Protein AF-X1NVN4-F1 (afdb_monomer_lite)

pLDDT: mean 93.82, std 3.36, range [82.25, 98.44]

Organism: NCBI:txid412755

Sequence (154 aa):
HGKYLVIDNYTVIVESCNWAKTGIPKDPTFGNREWGIVVRNEDVASYFLDVFLDDWNPLRCDSYSFGNMDFSIPPDFYLSDAVYTGSYNPQFISKTIVGNFSATPVFSPDTSQQAILGLINSAETSILIEQLYIYKDWKNTISPFVERLVNKSK

Radius of gyration: 19.62 Å; chains: 1; bounding box: 39×44×54 Å

InterPro domains:
  IPR001736 Phospholipase D/Transphosphatidylase [PS50035] (1-23)

Structure (mmCIF, N/CA/C/O backbone):
data_AF-X1NVN4-F1
#
_entry.id   AF-X1NVN4-F1
#
loop_
_atom_site.group_PDB
_atom_site.id
_atom_site.type_symbol
_atom_site.label_atom_id
_atom_site.label_alt_id
_atom_site.label_comp_id
_atom_site.label_asym_id
_atom_site.label_entity_id
_atom_site.label_seq_id
_atom_site.pdbx_PDB_ins_code
_atom_site.Cartn_x
_atom_site.Cartn_y
_atom_site.Cartn_z
_atom_site.occupancy
_atom_site.B_iso_or_equiv
_atom_site.auth_seq_id
_atom_site.auth_comp_id
_atom_site.auth_asym_id
_atom_site.auth_atom_id
_atom_site.pdbx_PDB_model_num
ATOM 1 N N . HIS A 1 1 ? -0.172 8.300 -3.630 1.00 91.44 1 HIS A N 1
ATOM 2 C CA . HIS A 1 1 ? 1.138 7.796 -3.127 1.00 91.44 1 HIS A CA 1
ATOM 3 C C . HIS A 1 1 ? 1.100 6.317 -2.695 1.00 91.44 1 HIS A C 1
ATOM 5 O O . HIS A 1 1 ? 2.109 5.836 -2.180 1.00 91.44 1 HIS A O 1
ATOM 11 N N . GLY A 1 2 ? 0.004 5.569 -2.901 1.00 93.56 2 GLY A N 1
ATOM 12 C CA . GLY A 1 2 ? 0.019 4.115 -2.686 1.00 93.56 2 GLY A CA 1
ATOM 13 C C . GLY A 1 2 ? 1.045 3.428 -3.592 1.00 93.56 2 GLY A C 1
ATOM 14 O O . GLY A 1 2 ? 1.345 3.945 -4.668 1.00 93.56 2 GLY A O 1
ATOM 15 N N . LYS A 1 3 ? 1.619 2.312 -3.138 1.00 96.25 3 LYS A N 1
ATOM 16 C CA . LYS A 1 3 ? 2.464 1.444 -3.962 1.00 96.25 3 LYS A CA 1
ATOM 17 C C . LYS A 1 3 ? 1.813 0.082 -3.992 1.00 96.25 3 LYS A C 1
ATOM 19 O O . LYS A 1 3 ? 1.862 -0.673 -3.022 1.00 96.25 3 LYS A O 1
ATOM 24 N N . TYR A 1 4 ? 1.111 -0.154 -5.084 1.00 97.19 4 TYR A N 1
ATOM 25 C CA . TYR A 1 4 ? 0.452 -1.411 -5.332 1.00 97.19 4 TYR A CA 1
ATOM 26 C C . TYR A 1 4 ? 0.459 -1.720 -6.824 1.00 97.19 4 TYR A C 1
ATOM 28 O O . TYR A 1 4 ? 0.702 -0.850 -7.660 1.00 97.19 4 TYR A O 1
ATOM 36 N N . LEU A 1 5 ? 0.200 -2.981 -7.127 1.00 96.69 5 LEU A N 1
ATOM 37 C CA . LEU A 1 5 ? 0.182 -3.550 -8.465 1.00 96.69 5 LEU A CA 1
ATOM 38 C C . LEU A 1 5 ? -0.973 -4.544 -8.516 1.00 96.69 5 LEU A C 1
ATOM 40 O O . LEU A 1 5 ? -1.087 -5.378 -7.619 1.00 96.69 5 LEU A O 1
ATOM 44 N N . VAL A 1 6 ? -1.794 -4.469 -9.562 1.00 98.06 6 VAL A N 1
ATOM 45 C CA . VAL A 1 6 ? -2.841 -5.453 -9.855 1.00 98.06 6 VAL A CA 1
ATOM 46 C C . VAL A 1 6 ? -2.414 -6.282 -11.065 1.00 98.06 6 VAL A C 1
ATOM 48 O O . VAL A 1 6 ? -2.042 -5.726 -12.096 1.00 98.06 6 VAL A O 1
ATOM 51 N N . ILE A 1 7 ? -2.452 -7.607 -10.938 1.00 98.31 7 ILE A N 1
ATOM 52 C CA . ILE A 1 7 ? -2.095 -8.568 -11.989 1.00 98.31 7 ILE A CA 1
ATOM 53 C C . ILE A 1 7 ? -3.316 -9.439 -12.279 1.00 98.31 7 ILE A C 1
ATOM 55 O O . ILE A 1 7 ? -3.887 -10.035 -11.359 1.00 98.31 7 ILE A O 1
ATOM 59 N N . ASP A 1 8 ? -3.689 -9.513 -13.557 1.00 97.19 8 ASP A N 1
ATOM 60 C CA . ASP A 1 8 ? -4.716 -10.413 -14.098 1.00 97.19 8 ASP A CA 1
ATOM 61 C C . ASP A 1 8 ? -6.064 -10.372 -13.352 1.00 97.19 8 ASP A C 1
ATOM 63 O O . ASP A 1 8 ? -6.736 -11.390 -13.222 1.00 97.19 8 ASP A O 1
ATOM 67 N N . ASN A 1 9 ? -6.441 -9.205 -12.814 1.00 96.12 9 ASN A N 1
ATOM 68 C CA . ASN A 1 9 ? -7.636 -9.010 -11.977 1.00 96.12 9 ASN A CA 1
ATOM 69 C C . ASN A 1 9 ? -7.773 -10.016 -10.808 1.00 96.12 9 ASN A C 1
ATOM 71 O O . ASN A 1 9 ? -8.873 -10.319 -10.358 1.00 96.12 9 ASN A O 1
ATOM 75 N N . TYR A 1 10 ? -6.657 -10.563 -10.316 1.00 98.25 10 TYR A N 1
ATOM 76 C CA . TYR A 1 10 ? -6.677 -11.618 -9.297 1.00 98.25 10 TYR A CA 1
ATOM 77 C C . TYR A 1 10 ? -5.614 -11.450 -8.215 1.00 98.25 10 TYR A C 1
ATOM 79 O O . TYR A 1 10 ? -5.826 -11.821 -7.060 1.00 98.25 10 TYR A O 1
ATOM 87 N N . THR A 1 11 ? -4.449 -10.909 -8.566 1.00 98.44 11 THR A N 1
ATOM 88 C CA . THR A 1 11 ? -3.356 -10.711 -7.610 1.00 98.44 11 THR A CA 1
ATOM 89 C C . THR A 1 11 ? -3.143 -9.230 -7.355 1.00 98.44 11 THR A C 1
ATOM 91 O O . THR A 1 11 ? -2.983 -8.463 -8.298 1.00 98.44 11 THR A O 1
ATOM 94 N N . VAL A 1 12 ? -3.068 -8.847 -6.082 1.00 98.19 12 VAL A N 1
ATOM 95 C CA . VAL A 1 12 ? -2.623 -7.522 -5.647 1.00 98.19 12 VAL A CA 1
ATOM 96 C C . VAL A 1 12 ? -1.317 -7.660 -4.890 1.00 98.19 12 VAL A C 1
ATOM 98 O O . VAL A 1 12 ? -1.201 -8.483 -3.981 1.00 98.19 12 VAL A O 1
ATOM 101 N N . ILE A 1 13 ? -0.343 -6.830 -5.235 1.00 97.88 13 ILE A N 1
ATOM 102 C CA . ILE A 1 13 ? 0.843 -6.599 -4.413 1.00 97.88 13 ILE A CA 1
ATOM 103 C C . ILE A 1 13 ? 0.677 -5.235 -3.754 1.00 97.88 13 ILE A C 1
ATOM 105 O O . ILE A 1 13 ? 0.354 -4.281 -4.452 1.00 97.88 13 ILE A O 1
ATOM 109 N N . VAL A 1 14 ? 0.868 -5.139 -2.438 1.00 97.69 14 VAL A N 1
ATOM 110 C CA . VAL A 1 14 ? 0.842 -3.874 -1.681 1.00 97.69 14 VAL A CA 1
ATOM 111 C C . VAL A 1 14 ? 2.112 -3.778 -0.857 1.00 97.69 14 VAL A C 1
ATOM 113 O O . VAL A 1 14 ? 2.447 -4.729 -0.151 1.00 97.69 14 VAL A O 1
ATOM 116 N N . GLU A 1 15 ? 2.804 -2.643 -0.928 1.00 96.88 15 GLU A N 1
ATOM 117 C CA . GLU A 1 15 ? 4.116 -2.464 -0.302 1.00 96.88 15 GLU A CA 1
ATOM 118 C C . GLU A 1 15 ? 4.249 -1.106 0.389 1.00 96.88 15 GLU A C 1
ATOM 120 O O . GLU A 1 15 ? 3.610 -0.118 0.011 1.00 96.88 15 GLU A O 1
ATOM 125 N N . SER A 1 16 ? 5.127 -1.039 1.392 1.00 95.88 16 SER A N 1
ATOM 126 C CA . SER A 1 16 ? 5.535 0.230 2.004 1.00 95.88 16 SER A CA 1
ATOM 127 C C . SER A 1 16 ? 6.526 1.017 1.134 1.00 95.88 16 SER A C 1
ATOM 129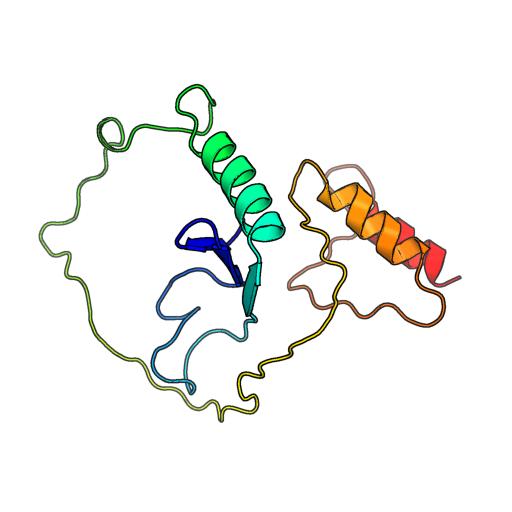 O O . SER A 1 16 ? 6.621 2.240 1.259 1.00 95.88 16 SER A O 1
ATOM 131 N N . CYS A 1 17 ? 7.216 0.345 0.207 1.00 94.75 17 CYS A N 1
ATOM 132 C CA . CYS A 1 17 ? 8.310 0.908 -0.575 1.00 94.75 17 CYS A CA 1
ATOM 133 C C . CYS A 1 17 ? 7.928 1.350 -1.988 1.00 94.75 17 CYS A C 1
ATOM 135 O O . CYS A 1 17 ? 6.947 0.908 -2.576 1.00 94.75 17 CYS A O 1
ATOM 137 N N . ASN A 1 18 ? 8.769 2.207 -2.571 1.00 95.12 18 ASN A N 1
ATOM 138 C CA . ASN A 1 18 ? 8.744 2.470 -4.009 1.00 95.12 18 ASN A CA 1
ATOM 139 C C . ASN A 1 18 ? 9.392 1.321 -4.790 1.00 95.12 18 ASN A C 1
ATOM 141 O O . ASN A 1 18 ? 10.341 0.696 -4.315 1.00 95.12 18 ASN A O 1
ATOM 145 N N . TRP A 1 19 ? 8.952 1.145 -6.035 1.00 92.25 19 TRP A N 1
ATOM 146 C CA . TRP A 1 19 ? 9.512 0.193 -6.995 1.00 92.25 19 TRP A CA 1
ATOM 147 C C . TRP A 1 19 ? 10.839 0.716 -7.557 1.00 92.25 19 TRP A C 1
ATOM 149 O O . TRP A 1 19 ? 10.949 1.155 -8.698 1.00 92.25 19 TRP A O 1
ATOM 159 N N . ALA A 1 20 ? 11.852 0.722 -6.696 1.00 92.19 20 ALA A N 1
ATOM 160 C CA . ALA A 1 20 ? 13.211 1.154 -6.978 1.00 92.19 20 ALA A CA 1
ATOM 161 C C . ALA A 1 20 ? 14.203 0.126 -6.427 1.00 92.19 20 ALA A C 1
ATOM 163 O O . ALA A 1 20 ? 13.872 -0.649 -5.533 1.00 92.19 20 ALA A O 1
ATOM 164 N N . LYS A 1 21 ? 15.454 0.168 -6.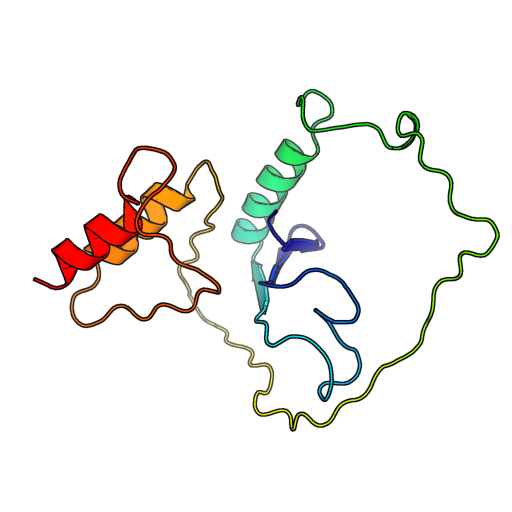895 1.00 92.56 21 LYS A N 1
ATOM 165 C CA . LYS A 1 21 ? 16.510 -0.767 -6.464 1.00 92.56 21 LYS A CA 1
ATOM 166 C C . LYS A 1 21 ? 16.771 -0.776 -4.956 1.00 92.56 21 LYS A C 1
ATOM 168 O O . LYS A 1 21 ? 17.307 -1.748 -4.446 1.00 92.56 21 LYS A O 1
ATOM 173 N N . THR A 1 22 ? 16.451 0.311 -4.258 1.00 93.50 22 THR A N 1
ATOM 174 C CA . THR A 1 22 ? 16.553 0.395 -2.797 1.00 93.50 22 THR A CA 1
ATOM 175 C C . THR A 1 22 ? 15.316 -0.146 -2.084 1.00 93.50 22 THR A C 1
ATOM 177 O O . THR A 1 22 ? 15.449 -0.592 -0.954 1.00 93.50 22 THR A O 1
ATOM 180 N N . GLY A 1 23 ? 14.134 -0.118 -2.708 1.00 94.31 23 GLY A N 1
ATOM 181 C CA . GLY A 1 23 ? 12.891 -0.642 -2.131 1.00 94.31 23 GLY A CA 1
ATOM 182 C C . GLY A 1 23 ? 12.724 -2.143 -2.360 1.00 94.31 23 GLY A C 1
ATOM 183 O O . GLY A 1 23 ? 12.444 -2.873 -1.417 1.00 94.31 23 GLY A O 1
ATOM 184 N N . ILE A 1 24 ? 12.988 -2.600 -3.590 1.00 93.00 24 ILE A N 1
ATOM 185 C CA . ILE A 1 24 ? 12.966 -4.014 -4.000 1.00 93.00 24 ILE A CA 1
ATOM 186 C C . ILE A 1 24 ? 14.362 -4.405 -4.519 1.00 93.00 24 ILE A C 1
ATOM 188 O O . ILE A 1 24 ? 14.593 -4.503 -5.729 1.00 93.00 24 ILE A O 1
ATO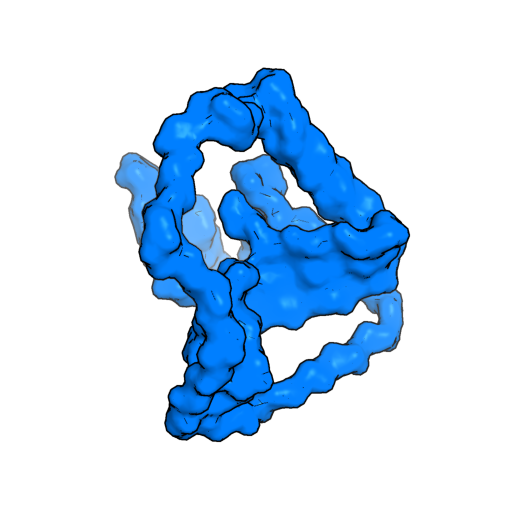M 192 N N . PRO A 1 25 ? 15.349 -4.551 -3.620 1.00 93.31 25 PRO A N 1
ATOM 193 C CA . PRO A 1 25 ? 16.714 -4.898 -3.987 1.00 93.31 25 PRO A CA 1
ATOM 194 C C . PRO A 1 25 ? 16.802 -6.359 -4.447 1.00 93.31 25 PRO A C 1
ATOM 196 O O . PRO A 1 25 ? 16.190 -7.255 -3.870 1.00 93.31 25 PRO A O 1
ATOM 199 N N . LYS A 1 26 ? 17.609 -6.619 -5.483 1.00 93.62 26 LYS A N 1
ATOM 200 C CA . LYS A 1 26 ? 17.878 -7.991 -5.950 1.00 93.62 26 LYS A CA 1
ATOM 201 C C . LYS A 1 26 ? 18.770 -8.772 -4.979 1.00 93.62 26 LYS A C 1
ATOM 203 O O . LYS A 1 26 ? 18.654 -9.991 -4.901 1.00 93.62 26 LYS A O 1
ATOM 208 N N . ASP A 1 27 ? 19.652 -8.076 -4.264 1.00 94.38 27 ASP A N 1
ATOM 209 C CA . ASP A 1 27 ? 20.458 -8.646 -3.188 1.00 94.38 27 ASP A CA 1
ATOM 210 C C . ASP A 1 27 ? 19.863 -8.235 -1.829 1.00 94.38 27 ASP A C 1
ATOM 212 O O . ASP A 1 27 ? 19.735 -7.038 -1.562 1.00 94.38 27 ASP A O 1
ATOM 216 N N . PRO A 1 28 ? 19.502 -9.188 -0.953 1.00 92.44 28 PRO A N 1
ATOM 217 C CA . PRO A 1 28 ? 18.814 -8.886 0.299 1.00 92.44 28 PRO A CA 1
ATOM 218 C C . PRO A 1 28 ? 19.723 -8.254 1.369 1.00 92.44 28 PRO A C 1
ATOM 220 O O . PRO A 1 28 ? 19.245 -7.942 2.458 1.00 92.44 28 PRO A O 1
ATOM 223 N N . THR A 1 29 ? 21.022 -8.075 1.103 1.00 95.25 29 THR A N 1
ATOM 224 C CA . THR A 1 29 ? 21.976 -7.414 2.014 1.00 95.25 29 THR A CA 1
ATOM 225 C C . THR A 1 29 ? 22.000 -5.886 1.877 1.00 95.25 29 THR A C 1
ATOM 227 O O . THR A 1 29 ? 22.682 -5.205 2.650 1.00 95.25 29 THR A O 1
ATOM 230 N N . PHE A 1 30 ? 21.268 -5.335 0.905 1.00 95.50 30 PHE A N 1
ATOM 231 C CA . PHE A 1 30 ? 21.187 -3.911 0.575 1.00 95.50 30 PHE A CA 1
ATOM 232 C C . PHE A 1 30 ? 19.728 -3.431 0.571 1.00 95.50 30 PHE A C 1
ATOM 234 O O . PHE A 1 30 ? 18.824 -4.239 0.419 1.00 95.50 30 PHE A O 1
ATOM 241 N N . GLY A 1 31 ? 19.502 -2.118 0.683 1.00 94.38 31 GLY A N 1
ATOM 242 C CA . GLY A 1 31 ? 18.186 -1.491 0.517 1.00 94.38 31 GLY A CA 1
ATOM 243 C C . GLY A 1 31 ? 17.546 -0.992 1.814 1.00 94.38 31 GLY A C 1
ATOM 244 O O . GLY A 1 31 ? 18.162 -0.974 2.881 1.00 94.38 31 GLY A O 1
ATOM 245 N N . ASN A 1 32 ? 16.304 -0.534 1.691 1.00 93.75 32 ASN A N 1
ATOM 246 C CA . ASN A 1 32 ? 15.470 -0.083 2.796 1.00 93.75 32 ASN A CA 1
ATOM 247 C C . ASN A 1 32 ? 14.929 -1.286 3.590 1.00 93.75 32 ASN A C 1
ATOM 249 O O . ASN A 1 32 ? 14.806 -2.394 3.069 1.00 93.75 32 ASN A O 1
ATOM 253 N N . ARG A 1 33 ? 14.537 -1.057 4.850 1.00 91.69 33 ARG A N 1
ATOM 254 C CA . ARG A 1 33 ? 13.718 -2.012 5.609 1.00 91.69 33 ARG A CA 1
ATOM 255 C C . ARG A 1 33 ? 12.247 -1.700 5.357 1.00 91.69 33 ARG A C 1
ATOM 257 O O . ARG A 1 33 ? 11.756 -0.678 5.818 1.00 91.69 33 ARG A O 1
ATOM 264 N N . GLU A 1 34 ? 11.588 -2.580 4.623 1.00 93.38 34 GLU A N 1
ATOM 265 C CA . GLU A 1 34 ? 10.243 -2.385 4.081 1.00 93.38 34 GLU A CA 1
ATOM 266 C C . GLU A 1 34 ? 9.441 -3.684 4.232 1.00 93.38 34 GLU A C 1
ATOM 268 O O . GLU A 1 34 ? 10.013 -4.749 4.494 1.00 93.38 34 GLU A O 1
ATOM 273 N N . TRP A 1 35 ? 8.122 -3.616 4.054 1.00 93.88 35 TRP A N 1
ATOM 274 C CA . TRP A 1 35 ? 7.262 -4.795 3.998 1.00 93.88 35 TRP A CA 1
ATOM 275 C C . TRP A 1 35 ? 6.356 -4.754 2.771 1.00 93.88 35 TRP A C 1
ATOM 277 O O . TRP A 1 35 ? 6.005 -3.693 2.253 1.00 93.88 35 TRP A O 1
ATOM 287 N N . GLY A 1 36 ? 5.958 -5.940 2.327 1.00 95.50 36 GLY A N 1
ATOM 288 C CA . GLY A 1 36 ? 5.022 -6.121 1.234 1.00 95.50 36 GLY A CA 1
ATOM 289 C C . GLY A 1 36 ? 4.186 -7.371 1.438 1.00 95.50 36 GLY A C 1
ATOM 290 O O . GLY A 1 36 ? 4.618 -8.327 2.090 1.00 95.50 36 GLY A O 1
ATOM 291 N N . ILE A 1 37 ? 2.977 -7.360 0.890 1.00 96.75 37 ILE A N 1
ATOM 292 C CA . ILE A 1 37 ? 2.087 -8.518 0.861 1.00 96.75 37 ILE A CA 1
ATOM 293 C C . ILE A 1 37 ? 1.628 -8.788 -0.564 1.00 96.75 37 ILE A C 1
ATOM 295 O O . ILE A 1 37 ? 1.391 -7.867 -1.343 1.00 96.75 37 ILE A O 1
ATOM 299 N N . VAL A 1 38 ? 1.464 -10.071 -0.876 1.00 97.56 38 VAL A N 1
ATOM 300 C CA . VAL A 1 38 ? 0.834 -10.538 -2.110 1.00 97.56 38 VAL A CA 1
ATOM 301 C C . VAL A 1 38 ? -0.487 -11.188 -1.734 1.00 97.56 38 VAL A C 1
ATOM 303 O O . VAL A 1 38 ? -0.507 -12.229 -1.073 1.00 97.56 38 VAL A O 1
ATOM 306 N N . VAL A 1 39 ? -1.587 -10.579 -2.161 1.00 97.69 39 VAL A N 1
ATOM 307 C CA . VAL A 1 39 ? -2.946 -11.073 -1.949 1.00 97.69 39 VAL A CA 1
ATOM 308 C C . VAL A 1 39 ? -3.450 -11.659 -3.259 1.00 97.69 39 VAL A C 1
ATOM 310 O O . VAL A 1 39 ? -3.455 -10.984 -4.281 1.00 97.69 39 VAL A O 1
ATOM 313 N N . ARG A 1 40 ? -3.855 -12.929 -3.237 1.00 97.50 40 ARG A N 1
ATOM 314 C CA . ARG A 1 40 ? -4.416 -13.639 -4.394 1.00 97.50 40 ARG A CA 1
ATOM 315 C C . ARG A 1 40 ? -5.897 -13.882 -4.149 1.00 97.50 40 ARG A C 1
ATOM 317 O O . ARG A 1 40 ? -6.252 -14.857 -3.490 1.00 97.50 40 ARG A O 1
ATOM 324 N N . ASN A 1 41 ? -6.725 -12.947 -4.591 1.00 97.19 41 ASN A N 1
ATOM 325 C CA . ASN A 1 41 ? -8.170 -12.963 -4.422 1.00 97.19 41 ASN A CA 1
ATOM 326 C C . ASN A 1 41 ? -8.800 -11.945 -5.388 1.00 97.19 41 ASN A C 1
ATOM 328 O O . ASN A 1 41 ? -8.382 -10.789 -5.419 1.00 97.19 41 ASN A O 1
ATOM 332 N N . GLU A 1 42 ? -9.809 -12.380 -6.140 1.00 97.12 42 GLU A N 1
ATOM 333 C CA . GLU A 1 42 ? -10.483 -11.569 -7.163 1.00 97.12 42 GLU A CA 1
ATOM 334 C C . GLU A 1 42 ? -11.215 -10.354 -6.579 1.00 97.12 42 GLU A C 1
ATOM 336 O O . GLU A 1 42 ? -11.112 -9.266 -7.140 1.00 97.12 42 GLU A O 1
ATOM 341 N N . ASP A 1 43 ? -11.886 -10.492 -5.431 1.00 96.25 43 ASP A N 1
ATOM 342 C CA . ASP A 1 43 ? -12.639 -9.388 -4.817 1.00 96.25 43 ASP A CA 1
ATOM 343 C C . ASP A 1 43 ? -11.704 -8.259 -4.362 1.00 96.25 43 ASP A C 1
ATOM 345 O O . ASP A 1 43 ? -11.945 -7.079 -4.624 1.00 96.25 43 ASP A O 1
ATOM 349 N N . VAL A 1 44 ? -10.588 -8.619 -3.714 1.00 96.75 44 VAL A N 1
ATOM 350 C CA . VAL A 1 44 ? -9.559 -7.652 -3.312 1.00 96.75 44 VAL A CA 1
ATOM 351 C C . VAL A 1 44 ? -8.913 -7.022 -4.547 1.00 96.75 44 VAL A C 1
ATOM 353 O O . VAL A 1 44 ? -8.717 -5.809 -4.573 1.00 96.75 44 VAL A O 1
ATOM 356 N N . ALA A 1 45 ? -8.602 -7.814 -5.576 1.00 97.88 45 ALA A N 1
ATOM 357 C CA . ALA A 1 45 ? -8.013 -7.304 -6.811 1.00 97.88 45 ALA A CA 1
ATOM 358 C C . ALA A 1 45 ? -8.928 -6.337 -7.557 1.00 97.88 45 ALA A C 1
ATOM 360 O O . ALA A 1 45 ? -8.462 -5.274 -7.963 1.00 97.88 45 ALA A O 1
ATOM 361 N N . SER A 1 46 ? -10.216 -6.657 -7.647 1.00 97.00 46 SER A N 1
ATOM 362 C CA . SER A 1 46 ? -11.217 -5.805 -8.286 1.00 97.00 46 SER A CA 1
ATOM 363 C C . SER A 1 46 ? -11.341 -4.464 -7.561 1.00 97.00 46 SER A C 1
ATOM 365 O O . SER A 1 46 ? -11.310 -3.422 -8.205 1.00 97.00 46 SER A O 1
ATOM 367 N N . TYR A 1 47 ? -11.341 -4.458 -6.221 1.00 96.56 47 TYR A N 1
ATOM 368 C CA . TYR A 1 47 ? -11.369 -3.206 -5.453 1.00 96.56 47 TYR A CA 1
ATOM 369 C C . TYR A 1 47 ? -10.153 -2.313 -5.751 1.00 96.56 47 TYR A C 1
ATOM 371 O O . TYR A 1 47 ? -10.287 -1.109 -5.963 1.00 96.56 47 TYR A O 1
ATOM 379 N N . PHE A 1 48 ? -8.941 -2.881 -5.755 1.00 97.81 48 PHE A N 1
ATOM 380 C CA . PHE A 1 48 ? -7.730 -2.117 -6.079 1.00 97.81 48 PHE A CA 1
ATOM 381 C C . PHE A 1 48 ? -7.701 -1.671 -7.547 1.00 97.81 48 PHE A C 1
ATOM 383 O O . PHE A 1 48 ? -7.173 -0.598 -7.838 1.00 97.81 48 PHE A O 1
ATOM 390 N N . LEU A 1 49 ? -8.265 -2.464 -8.463 1.00 97.50 49 LEU A N 1
ATOM 391 C CA . LEU A 1 49 ? -8.397 -2.099 -9.870 1.00 97.50 49 LEU A CA 1
ATOM 392 C C . LEU A 1 49 ? -9.346 -0.910 -10.054 1.00 97.50 49 LEU A C 1
ATOM 394 O O . LEU A 1 49 ? -9.011 0.003 -10.802 1.00 97.50 49 LEU A O 1
ATOM 398 N N . ASP A 1 50 ? -10.475 -0.881 -9.346 1.00 96.56 50 ASP A N 1
ATOM 399 C CA . ASP A 1 50 ? -11.417 0.241 -9.394 1.00 96.56 50 ASP A CA 1
ATOM 400 C C . ASP A 1 50 ? -10.749 1.548 -8.946 1.00 96.56 50 ASP A C 1
ATOM 402 O O . ASP A 1 50 ? -10.854 2.565 -9.633 1.00 96.56 50 ASP A O 1
ATOM 406 N N . VAL A 1 51 ? -9.987 1.507 -7.844 1.00 95.69 51 VAL A N 1
ATOM 407 C CA . VAL A 1 51 ? -9.196 2.661 -7.378 1.00 95.69 51 VAL A CA 1
ATOM 408 C C . VAL A 1 51 ? -8.152 3.068 -8.420 1.00 95.69 51 VAL A C 1
ATOM 410 O O . VAL A 1 51 ? -8.012 4.251 -8.718 1.00 95.69 51 VAL A O 1
ATOM 413 N N . PHE A 1 52 ? -7.441 2.105 -9.015 1.00 95.38 52 PHE A N 1
ATOM 414 C CA . PHE A 1 52 ? -6.448 2.392 -10.052 1.00 95.38 52 PHE A CA 1
ATOM 415 C C . PHE A 1 52 ? -7.065 3.070 -11.278 1.00 95.38 52 PHE A C 1
ATOM 417 O O . PHE A 1 52 ? -6.508 4.038 -11.791 1.00 95.38 52 PHE A O 1
ATOM 424 N N . LEU A 1 53 ? -8.202 2.570 -11.765 1.00 95.38 53 LEU A N 1
ATOM 425 C CA . LEU A 1 53 ? -8.881 3.121 -12.938 1.00 95.38 53 LEU A CA 1
ATOM 426 C C . LEU A 1 53 ? -9.442 4.520 -12.668 1.00 95.38 53 LEU A C 1
ATOM 428 O O . LEU A 1 53 ? -9.442 5.360 -13.570 1.00 95.38 53 LEU A O 1
ATOM 432 N N . ASP A 1 54 ? -9.885 4.776 -11.439 1.00 94.19 54 ASP A N 1
ATOM 433 C CA . ASP A 1 54 ? -10.326 6.096 -11.005 1.00 94.19 54 ASP A CA 1
ATOM 434 C C . ASP A 1 54 ? -9.157 7.095 -10.938 1.00 94.19 54 ASP A C 1
ATOM 436 O O . ASP A 1 54 ? -9.269 8.186 -11.499 1.00 94.19 54 ASP A O 1
ATOM 440 N N . ASP A 1 55 ? -8.013 6.700 -10.365 1.00 92.25 55 ASP A N 1
ATOM 441 C CA . ASP A 1 55 ? -6.771 7.494 -10.351 1.00 92.25 55 ASP A CA 1
ATOM 442 C C . ASP A 1 55 ? -6.212 7.723 -11.773 1.00 92.25 55 ASP A C 1
ATOM 444 O O . ASP A 1 55 ? -5.659 8.780 -12.079 1.00 92.25 55 ASP A O 1
ATOM 448 N N . TRP A 1 56 ? -6.364 6.744 -12.671 1.00 92.06 56 TRP A N 1
ATOM 449 C CA . TRP A 1 56 ? -5.899 6.822 -14.061 1.00 92.06 56 TRP A CA 1
ATOM 450 C C . TRP A 1 56 ? -6.798 7.690 -14.955 1.00 92.06 56 TRP A C 1
ATOM 452 O O . TRP A 1 56 ? -6.412 8.052 -16.070 1.00 92.06 56 TRP A O 1
ATOM 462 N N . ASN A 1 57 ? -8.002 8.039 -14.499 1.00 94.81 57 ASN A N 1
ATOM 463 C CA . ASN A 1 57 ? -8.989 8.737 -15.312 1.00 94.81 57 ASN A CA 1
ATOM 464 C C . ASN A 1 57 ? -8.454 10.100 -15.813 1.00 94.81 57 ASN A C 1
ATOM 466 O O . ASN A 1 57 ? -8.239 11.007 -15.007 1.00 94.81 57 ASN A O 1
ATOM 470 N N . PRO A 1 58 ? -8.309 10.308 -17.139 1.00 92.56 58 PRO A N 1
ATOM 471 C CA . PRO A 1 58 ? -7.747 11.538 -17.708 1.00 92.56 58 PRO A CA 1
ATOM 472 C C . PRO A 1 58 ? -8.623 12.781 -17.496 1.00 92.56 58 PRO A C 1
ATOM 474 O O . PRO A 1 58 ? -8.199 13.890 -17.807 1.00 92.56 58 PRO A O 1
ATOM 477 N N . LEU A 1 59 ? -9.856 12.612 -17.008 1.00 93.56 59 LEU A N 1
ATOM 478 C CA . LEU A 1 59 ? -10.733 13.720 -16.631 1.00 93.56 59 LEU A CA 1
ATOM 479 C C . LEU A 1 59 ? -10.420 14.277 -15.235 1.00 93.56 59 LEU A C 1
ATOM 481 O O . LEU A 1 59 ? -10.927 15.347 -14.891 1.00 93.56 59 LEU A O 1
ATOM 485 N N . ARG A 1 60 ? -9.622 13.575 -14.419 1.00 91.75 60 ARG A N 1
ATOM 486 C CA . ARG A 1 60 ? -9.182 14.091 -13.121 1.00 91.75 60 ARG A CA 1
ATOM 487 C C . ARG A 1 60 ? -8.076 15.124 -13.294 1.00 91.75 60 ARG A C 1
ATOM 489 O O . ARG A 1 60 ? -7.246 15.031 -14.191 1.00 91.75 60 ARG A O 1
ATOM 496 N N . CYS A 1 61 ? -8.066 16.122 -12.415 1.00 88.81 61 CYS A N 1
ATOM 497 C CA . CYS A 1 61 ? -7.136 17.249 -12.497 1.00 88.81 61 CYS A CA 1
ATOM 498 C C . CYS A 1 61 ? -5.678 16.880 -12.181 1.00 88.81 61 CYS A C 1
ATOM 500 O O . CYS A 1 61 ? -4.773 17.641 -12.515 1.00 88.81 61 CYS A O 1
ATOM 502 N N . ASP A 1 62 ? -5.459 15.741 -11.533 1.00 88.12 62 ASP A N 1
ATOM 503 C CA . ASP A 1 62 ? -4.159 15.169 -11.198 1.00 88.12 62 ASP A CA 1
ATOM 504 C C . ASP A 1 62 ? -3.696 14.091 -12.191 1.00 88.12 62 ASP A C 1
ATOM 506 O O . ASP A 1 62 ? -2.564 13.617 -12.087 1.00 88.12 62 ASP A O 1
ATOM 510 N N . SER A 1 63 ? -4.515 13.760 -13.194 1.00 91.12 63 SER A N 1
ATOM 511 C CA . SER A 1 63 ? -4.110 12.932 -14.326 1.00 91.12 63 SER A CA 1
ATOM 512 C C . SER A 1 63 ? -3.601 13.815 -15.461 1.00 91.12 63 SER A C 1
ATOM 514 O O . SER A 1 63 ? -4.237 14.788 -15.869 1.00 91.12 63 SER A O 1
ATOM 516 N N . TYR A 1 64 ? -2.416 13.497 -15.973 1.00 88.94 64 TYR A N 1
ATOM 517 C CA . TYR A 1 64 ? -1.774 14.294 -17.008 1.00 88.94 64 TYR A CA 1
ATOM 518 C C . TYR A 1 64 ? -1.142 13.386 -18.059 1.00 88.94 64 TYR A C 1
ATOM 520 O O . TYR A 1 64 ? -0.477 12.400 -17.745 1.00 88.94 64 TYR A O 1
ATOM 528 N N . SER A 1 65 ? -1.366 13.712 -19.332 1.00 88.25 65 SER A N 1
ATOM 529 C CA . SER A 1 65 ? -0.846 12.911 -20.439 1.00 88.25 65 SER A CA 1
ATOM 530 C C . SER A 1 65 ? 0.669 13.041 -20.527 1.00 88.25 65 SER A C 1
ATOM 532 O O . SER A 1 65 ? 1.189 14.153 -20.616 1.00 88.25 65 SER A O 1
ATOM 534 N N . PHE A 1 66 ? 1.365 11.905 -20.590 1.00 85.44 66 PHE A N 1
ATOM 535 C CA . PHE A 1 66 ? 2.819 11.861 -20.739 1.00 85.44 66 PHE A CA 1
ATOM 536 C C . PHE A 1 66 ? 3.321 12.683 -21.936 1.00 85.44 66 PHE A C 1
ATOM 538 O O . PHE A 1 66 ? 4.309 13.393 -21.816 1.00 85.44 66 PHE A O 1
ATOM 545 N N . GLY A 1 67 ? 2.611 12.661 -23.071 1.00 85.50 67 GLY A N 1
ATOM 546 C CA . GLY A 1 67 ? 3.006 13.418 -24.267 1.00 85.50 67 GLY A CA 1
ATOM 547 C C . GLY A 1 67 ? 2.926 14.941 -24.113 1.00 85.50 67 GLY A C 1
ATOM 548 O O . GLY A 1 67 ? 3.545 15.663 -24.887 1.00 85.50 67 GLY A O 1
ATOM 549 N N . ASN A 1 68 ? 2.187 15.428 -23.113 1.00 86.94 68 ASN A N 1
ATOM 550 C CA . ASN A 1 68 ? 2.106 16.852 -22.785 1.00 86.94 68 ASN A CA 1
ATOM 551 C C . ASN A 1 68 ? 3.119 17.248 -21.703 1.00 86.94 68 ASN A C 1
ATOM 553 O O . ASN A 1 68 ? 3.161 18.415 -21.303 1.00 86.94 68 ASN A O 1
ATOM 557 N N . MET A 1 69 ? 3.850 16.278 -21.143 1.00 86.56 69 MET A N 1
ATOM 558 C CA . MET A 1 69 ? 4.891 16.538 -20.160 1.00 86.56 69 MET A CA 1
ATOM 559 C C . MET A 1 69 ? 6.160 16.906 -20.921 1.00 86.56 69 MET A C 1
ATOM 561 O O . MET A 1 69 ? 6.588 16.172 -21.808 1.00 86.56 69 MET A O 1
ATOM 565 N N . ASP A 1 70 ? 6.765 18.041 -20.576 1.00 85.25 70 ASP A N 1
ATOM 566 C CA . ASP A 1 70 ? 8.059 18.457 -21.125 1.00 85.25 70 ASP A CA 1
ATOM 567 C C . ASP A 1 70 ? 9.189 17.660 -20.453 1.00 85.25 70 ASP A C 1
ATOM 569 O O . ASP A 1 70 ? 9.965 18.162 -19.639 1.00 85.25 70 ASP A O 1
ATOM 573 N N . PHE A 1 71 ? 9.201 16.353 -20.716 1.00 84.56 71 PHE A N 1
ATOM 574 C CA . PHE A 1 71 ? 10.208 15.430 -20.221 1.00 84.56 71 PHE A CA 1
ATOM 575 C C . PHE A 1 71 ? 11.140 15.024 -21.356 1.00 84.56 71 PHE A C 1
ATOM 577 O O . PHE A 1 71 ? 10.791 14.239 -22.234 1.00 84.56 71 PHE A O 1
ATOM 584 N N . SER A 1 72 ? 12.371 15.521 -21.304 1.00 84.69 72 SER A N 1
ATOM 585 C CA . SER A 1 72 ? 13.473 15.038 -22.129 1.00 84.69 72 SER A CA 1
ATOM 586 C C . SER A 1 72 ? 14.287 14.007 -21.354 1.00 84.69 72 SER A C 1
ATOM 588 O O . SER A 1 72 ? 14.794 14.307 -20.271 1.00 84.69 72 SER A O 1
ATOM 590 N N . ILE A 1 73 ? 14.456 12.808 -21.914 1.00 82.50 73 ILE A N 1
ATOM 591 C CA . ILE A 1 73 ? 15.437 11.847 -21.399 1.00 82.50 73 ILE A CA 1
ATOM 592 C C . ILE A 1 73 ? 16.831 12.365 -21.789 1.00 82.50 73 ILE A C 1
ATOM 594 O O . ILE A 1 73 ? 17.061 12.605 -22.978 1.00 82.50 73 ILE A O 1
ATOM 598 N N . PRO A 1 74 ? 17.756 12.559 -20.831 1.00 88.31 74 PRO A N 1
ATOM 599 C CA . PRO A 1 74 ? 19.122 12.963 -21.144 1.00 88.31 74 PRO A CA 1
ATOM 600 C C . PRO A 1 74 ? 19.781 11.987 -22.137 1.00 88.31 74 PRO A C 1
ATOM 602 O O . PRO A 1 74 ? 19.597 10.777 -21.992 1.00 88.31 74 PRO A O 1
ATOM 605 N N . PRO A 1 75 ? 20.559 12.458 -23.132 1.00 89.19 75 PRO A N 1
ATOM 606 C CA . PRO A 1 75 ? 21.192 11.582 -24.126 1.00 89.19 75 PRO A CA 1
ATOM 607 C C . PRO A 1 75 ? 22.151 10.539 -23.534 1.00 89.19 75 PRO A C 1
ATOM 609 O O . PRO A 1 75 ? 22.424 9.520 -24.160 1.00 89.19 75 PRO A O 1
ATOM 612 N N . ASP A 1 76 ? 22.682 10.810 -22.344 1.00 91.81 76 ASP A N 1
ATOM 613 C CA . ASP A 1 76 ? 23.592 9.964 -21.575 1.00 91.81 76 ASP A CA 1
ATOM 614 C C . ASP A 1 76 ? 22.872 9.077 -20.544 1.00 91.81 76 ASP A C 1
ATOM 616 O O . ASP A 1 76 ? 23.520 8.353 -19.785 1.00 91.81 76 ASP A O 1
ATOM 620 N N . PHE A 1 77 ? 21.536 9.096 -20.515 1.00 90.06 77 PHE A N 1
ATOM 621 C CA . PHE A 1 77 ? 20.766 8.193 -19.674 1.00 90.06 77 PHE A CA 1
ATOM 622 C C . PHE A 1 77 ? 20.953 6.744 -20.129 1.00 90.06 77 PHE A C 1
ATOM 624 O O . PHE A 1 77 ? 20.701 6.387 -21.280 1.00 90.06 77 PHE A O 1
ATOM 631 N N . TYR A 1 78 ? 21.322 5.880 -19.188 1.00 89.88 78 TYR A N 1
ATOM 632 C CA . TYR A 1 78 ? 21.327 4.439 -19.381 1.00 89.88 78 TYR A CA 1
ATOM 633 C C . TYR A 1 78 ? 20.642 3.754 -18.202 1.00 89.88 78 TYR A C 1
ATOM 635 O O . TYR A 1 78 ? 20.821 4.123 -17.038 1.00 89.88 78 TYR A O 1
ATOM 643 N N . LEU A 1 79 ? 19.859 2.721 -18.505 1.00 87.12 79 LEU A N 1
ATOM 644 C CA . LEU A 1 79 ? 19.310 1.837 -17.487 1.00 87.12 79 LEU A CA 1
ATOM 645 C C . LEU A 1 79 ? 20.449 0.988 -16.930 1.00 87.12 79 LEU A C 1
ATOM 647 O O . LEU A 1 79 ? 21.070 0.196 -17.632 1.00 87.12 79 LEU A O 1
ATOM 651 N N . SER A 1 80 ? 20.759 1.194 -15.657 1.00 87.62 80 SER A N 1
ATOM 652 C CA . SER A 1 80 ? 21.745 0.381 -14.961 1.00 87.62 80 SER A CA 1
ATOM 653 C C . SER A 1 80 ? 21.103 -0.924 -14.498 1.00 87.62 80 SER A C 1
ATOM 655 O O . SER A 1 80 ? 20.142 -0.885 -13.733 1.00 87.62 80 SER A O 1
ATOM 657 N N . ASP A 1 81 ? 21.718 -2.060 -14.813 1.00 87.94 81 ASP A N 1
ATOM 658 C CA . ASP A 1 81 ? 21.385 -3.370 -14.227 1.00 87.94 81 ASP A CA 1
ATOM 659 C C . ASP A 1 81 ? 22.230 -3.697 -12.986 1.00 87.94 81 ASP A C 1
ATOM 661 O O . ASP A 1 81 ? 22.231 -4.826 -12.493 1.00 87.94 81 ASP A O 1
ATOM 665 N N . ALA A 1 82 ? 22.964 -2.709 -12.456 1.00 92.38 82 ALA A N 1
ATOM 666 C CA . ALA A 1 82 ? 23.813 -2.908 -11.289 1.00 92.38 82 ALA A CA 1
ATOM 667 C C . ALA A 1 82 ? 23.001 -3.438 -10.102 1.00 92.38 82 ALA A C 1
ATOM 669 O O . ALA A 1 82 ? 21.966 -2.865 -9.736 1.00 92.38 82 ALA A O 1
ATOM 670 N N . VAL A 1 83 ? 23.517 -4.508 -9.504 1.00 95.25 83 VAL A N 1
ATOM 671 C CA . VAL A 1 83 ? 23.032 -5.088 -8.257 1.00 95.25 83 VAL A CA 1
ATOM 672 C C . VAL A 1 83 ? 23.939 -4.585 -7.148 1.00 95.25 83 VAL A C 1
ATOM 674 O O . VAL A 1 83 ? 25.143 -4.826 -7.173 1.00 95.25 83 VAL A O 1
ATOM 677 N N . TYR A 1 84 ? 23.362 -3.854 -6.203 1.00 95.12 84 TYR A N 1
ATOM 678 C CA . TYR A 1 84 ? 24.089 -3.339 -5.051 1.00 95.12 84 TYR A CA 1
ATOM 679 C C . TYR A 1 84 ? 24.027 -4.350 -3.913 1.00 95.12 84 TYR A C 1
ATOM 681 O O . TYR A 1 84 ? 22.972 -4.924 -3.663 1.00 95.12 84 TYR A O 1
ATOM 689 N N . THR A 1 85 ? 25.148 -4.535 -3.225 1.00 96.81 85 THR A N 1
ATOM 690 C CA . THR A 1 85 ? 25.274 -5.376 -2.030 1.00 96.81 85 THR A CA 1
ATOM 691 C C . THR A 1 85 ? 25.543 -4.494 -0.813 1.00 96.81 85 THR A C 1
ATOM 693 O O . THR A 1 85 ? 26.039 -3.372 -0.946 1.00 96.81 85 THR A O 1
ATOM 696 N N . GLY A 1 86 ? 25.249 -4.990 0.384 1.00 95.06 86 GLY A N 1
ATOM 697 C CA . GLY A 1 86 ? 25.489 -4.276 1.635 1.00 95.06 86 GLY A CA 1
ATOM 698 C C . GLY A 1 86 ? 25.985 -5.197 2.745 1.00 95.06 86 GLY A C 1
ATOM 699 O O . GLY A 1 86 ? 26.462 -6.301 2.501 1.00 95.06 86 GLY A O 1
ATOM 700 N N . SER A 1 87 ? 25.917 -4.71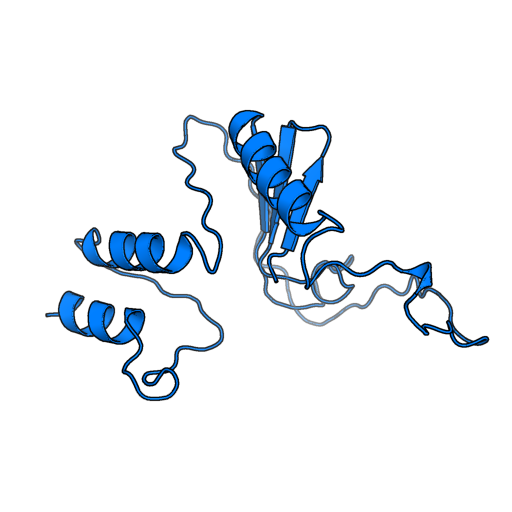0 3.982 1.00 95.44 87 SER A N 1
ATOM 701 C CA . SER A 1 87 ? 26.364 -5.432 5.180 1.00 95.44 87 SER A CA 1
ATOM 702 C C . SER A 1 87 ? 25.210 -5.965 6.034 1.00 95.44 87 SER A C 1
ATOM 704 O O . SER A 1 87 ? 25.447 -6.517 7.110 1.00 95.44 87 SER A O 1
ATOM 706 N N . TYR A 1 88 ? 23.958 -5.797 5.592 1.00 94.81 88 TYR A N 1
ATOM 707 C CA . TYR A 1 88 ? 22.805 -6.314 6.320 1.00 94.81 88 TYR A CA 1
ATOM 708 C C . TYR A 1 88 ? 22.743 -7.837 6.196 1.00 94.81 88 TYR A C 1
ATOM 710 O O . TYR A 1 88 ? 22.840 -8.383 5.102 1.00 94.81 88 TYR A O 1
ATOM 718 N N . ASN A 1 89 ? 22.548 -8.524 7.322 1.00 94.94 89 ASN A N 1
ATOM 719 C CA . ASN A 1 89 ? 22.259 -9.953 7.331 1.00 94.94 89 ASN A CA 1
ATOM 720 C C . ASN A 1 89 ? 20.731 -10.157 7.314 1.00 94.94 89 ASN A C 1
ATOM 722 O O . ASN A 1 89 ? 20.087 -9.797 8.308 1.00 94.94 89 ASN A O 1
ATOM 726 N N . PRO A 1 90 ? 20.131 -10.728 6.254 1.00 91.81 90 PRO A N 1
ATOM 727 C CA . PRO A 1 90 ? 18.685 -10.923 6.166 1.00 91.81 90 PRO A CA 1
ATOM 728 C C . PRO A 1 90 ? 18.143 -11.753 7.331 1.00 91.81 90 PRO A C 1
ATOM 730 O O . PRO A 1 90 ? 18.613 -12.858 7.584 1.00 91.81 90 PRO A O 1
ATOM 733 N N . GLN A 1 91 ? 17.162 -11.213 8.060 1.00 92.88 91 GLN A N 1
ATOM 734 C CA . GLN A 1 91 ? 16.574 -11.885 9.233 1.00 92.88 91 GLN A CA 1
ATOM 735 C C . GLN A 1 91 ? 15.201 -12.509 8.957 1.00 92.88 91 GLN A C 1
ATOM 737 O O . GLN A 1 91 ? 14.716 -13.308 9.753 1.00 92.88 91 GLN A O 1
ATOM 742 N N . PHE A 1 92 ? 14.561 -12.141 7.847 1.00 89.06 92 PHE A N 1
ATOM 743 C CA . PHE A 1 92 ? 13.186 -12.522 7.545 1.00 89.06 92 PHE A CA 1
ATOM 744 C C . PHE A 1 92 ? 13.128 -13.301 6.237 1.00 89.06 92 PHE A C 1
ATOM 746 O O . PHE A 1 92 ? 13.752 -12.921 5.249 1.00 89.06 92 PHE A O 1
ATOM 753 N N . ILE A 1 93 ? 12.346 -14.377 6.237 1.00 90.31 93 ILE A N 1
ATOM 754 C CA . ILE A 1 93 ? 11.988 -15.120 5.030 1.00 90.31 93 ILE A CA 1
ATOM 755 C C . ILE A 1 93 ? 10.526 -14.843 4.691 1.00 90.31 93 ILE A C 1
ATOM 757 O O . ILE A 1 93 ? 9.684 -14.733 5.585 1.00 90.31 93 ILE A O 1
ATOM 761 N N . SER A 1 94 ? 10.211 -14.745 3.400 1.00 92.00 94 SER A N 1
ATOM 762 C CA . SER A 1 94 ? 8.827 -14.604 2.951 1.00 92.00 94 SER A CA 1
ATOM 763 C C . SER A 1 94 ? 7.997 -15.801 3.415 1.00 92.00 94 SER A C 1
ATOM 765 O O . SER A 1 94 ? 8.418 -16.950 3.253 1.00 92.00 94 SER A O 1
ATOM 767 N N . LYS A 1 95 ? 6.799 -15.545 3.940 1.00 95.81 95 LYS A N 1
ATOM 768 C CA . LYS A 1 95 ? 5.874 -16.585 4.398 1.00 95.81 95 LYS A CA 1
ATOM 769 C C . LYS A 1 95 ? 4.590 -16.542 3.582 1.00 95.81 95 LYS A C 1
ATOM 771 O O . LYS A 1 95 ? 4.015 -15.479 3.386 1.00 95.81 95 LYS A O 1
ATOM 776 N N . THR A 1 96 ? 4.122 -17.712 3.158 1.00 97.00 96 THR A N 1
ATOM 777 C CA . THR A 1 96 ? 2.785 -17.871 2.573 1.00 97.00 96 THR A CA 1
ATOM 778 C C . THR A 1 96 ? 1.831 -18.355 3.653 1.00 97.00 96 THR A C 1
ATOM 780 O O . THR A 1 96 ? 2.143 -19.296 4.384 1.00 97.00 96 THR A O 1
ATOM 783 N N . ILE A 1 97 ? 0.675 -17.707 3.760 1.00 96.06 97 ILE A N 1
ATOM 784 C CA . ILE A 1 97 ? -0.398 -18.098 4.672 1.00 96.06 97 ILE A CA 1
ATOM 785 C C . ILE A 1 97 ? -1.660 -18.275 3.829 1.00 96.06 97 ILE A C 1
ATOM 787 O O . ILE A 1 97 ? -1.979 -17.420 3.008 1.00 96.06 97 ILE A O 1
ATOM 791 N N . VAL A 1 98 ? -2.349 -19.399 4.015 1.00 96.56 98 VAL A N 1
ATOM 792 C CA . VAL A 1 98 ? -3.581 -19.743 3.298 1.00 96.56 98 VAL A CA 1
ATOM 793 C C . VAL A 1 98 ? -4.673 -19.985 4.328 1.00 96.56 98 VAL A C 1
ATOM 795 O O . VAL A 1 98 ? -4.447 -20.674 5.322 1.00 96.56 98 VAL A O 1
ATOM 798 N N . GLY A 1 99 ? -5.845 -19.406 4.100 1.00 95.75 99 GLY A N 1
ATOM 799 C CA . GLY A 1 99 ? -6.974 -19.496 5.010 1.00 95.75 99 GLY A CA 1
ATOM 800 C C . GLY A 1 99 ? -8.043 -18.468 4.673 1.00 95.75 99 GLY A C 1
ATOM 801 O O . GLY A 1 99 ? -7.917 -17.713 3.709 1.00 95.75 99 GLY A O 1
ATOM 802 N N . ASN A 1 100 ? -9.085 -18.444 5.496 1.00 94.94 100 ASN A N 1
ATOM 803 C CA . ASN A 1 100 ? -10.126 -17.435 5.405 1.00 94.94 100 ASN A CA 1
ATOM 804 C C . ASN A 1 100 ? -9.687 -16.212 6.206 1.00 94.94 100 ASN A C 1
ATOM 806 O O . ASN A 1 100 ? -9.459 -16.305 7.413 1.00 94.94 100 ASN A O 1
ATOM 810 N N . PHE A 1 101 ? -9.582 -15.074 5.529 1.00 93.12 101 PHE A N 1
ATOM 811 C CA . PHE A 1 101 ? -9.217 -13.798 6.127 1.00 93.12 101 PHE A CA 1
ATOM 812 C C . PHE A 1 101 ? -10.293 -12.768 5.818 1.00 93.12 101 PHE A C 1
ATOM 814 O O . PHE A 1 101 ? -10.907 -12.799 4.755 1.00 93.12 101 PHE A O 1
ATOM 821 N N . SER A 1 102 ? -10.485 -11.823 6.730 1.00 93.06 102 SER A N 1
ATOM 822 C CA . SER A 1 102 ? -11.152 -10.568 6.403 1.00 93.06 102 SER A CA 1
ATOM 823 C C . SER A 1 102 ? -10.084 -9.571 5.973 1.00 93.06 102 SER A C 1
ATOM 825 O O . SER A 1 102 ? -9.138 -9.322 6.719 1.00 93.06 102 SER A O 1
ATOM 827 N N . ALA A 1 103 ? -10.221 -9.032 4.766 1.00 92.06 103 ALA A N 1
ATOM 828 C CA . ALA A 1 103 ? -9.340 -8.005 4.235 1.00 92.06 103 ALA A CA 1
ATOM 829 C C . ALA A 1 103 ? -10.131 -6.707 4.077 1.00 92.06 103 ALA A C 1
ATOM 831 O O . ALA A 1 103 ? -11.188 -6.697 3.452 1.00 92.06 103 ALA A O 1
ATOM 832 N N . THR A 1 104 ? -9.600 -5.619 4.629 1.00 92.44 104 THR A N 1
ATOM 833 C CA . THR A 1 104 ? -10.181 -4.282 4.490 1.00 92.44 104 THR A CA 1
ATOM 834 C C . THR A 1 104 ? -9.161 -3.396 3.788 1.00 92.44 104 THR A C 1
ATOM 836 O O . THR A 1 104 ? -8.174 -3.009 4.417 1.00 92.44 104 THR A O 1
ATOM 839 N N . PRO A 1 105 ? -9.349 -3.090 2.495 1.00 93.38 105 PRO A N 1
ATOM 840 C CA . PRO A 1 105 ? -8.531 -2.103 1.808 1.00 93.38 105 PRO A CA 1
ATOM 841 C C . PRO A 1 105 ? -8.701 -0.718 2.448 1.00 93.38 105 PRO A C 1
ATOM 843 O O . PRO A 1 105 ? -9.809 -0.323 2.808 1.00 93.38 105 PRO A O 1
ATOM 846 N N . VAL A 1 106 ? -7.601 0.020 2.605 1.00 95.56 106 VAL A N 1
ATOM 847 C CA . VAL A 1 106 ? -7.591 1.341 3.247 1.00 95.56 106 VAL A CA 1
ATOM 848 C C . VAL A 1 106 ? -6.847 2.329 2.357 1.00 95.56 106 VAL A C 1
ATOM 850 O O . VAL A 1 106 ? -5.657 2.168 2.098 1.00 95.56 106 VAL A O 1
ATOM 853 N N . PHE A 1 107 ? -7.546 3.377 1.927 1.00 95.62 107 PHE A N 1
ATOM 854 C CA . PHE A 1 107 ? -7.058 4.376 0.979 1.00 95.62 107 PHE A CA 1
ATOM 855 C C . PHE A 1 107 ? -7.196 5.787 1.541 1.00 95.62 107 PHE A C 1
ATOM 857 O O . PHE A 1 107 ? -8.201 6.138 2.157 1.00 95.62 107 PHE A O 1
ATOM 864 N N . SER A 1 108 ? -6.167 6.600 1.332 1.00 94.25 108 SER A N 1
ATOM 865 C CA . SER A 1 108 ? -6.203 8.030 1.632 1.00 94.25 108 SER A CA 1
ATOM 866 C C . SER A 1 108 ? -6.526 8.818 0.364 1.00 94.25 108 SER A C 1
ATOM 868 O O . SER A 1 108 ? -5.952 8.492 -0.673 1.00 94.25 108 SER A O 1
ATOM 870 N N . PRO A 1 109 ? -7.304 9.907 0.466 1.00 92.44 109 PRO A N 1
ATOM 871 C CA . PRO A 1 109 ? -7.854 10.477 1.701 1.00 92.44 109 PRO A CA 1
ATOM 872 C C . PRO A 1 109 ? -9.187 9.852 2.153 1.00 92.44 109 PRO A C 1
ATOM 874 O O . PRO A 1 109 ? -9.663 10.188 3.234 1.00 92.44 109 PRO A O 1
ATOM 877 N N . ASP A 1 110 ? -9.774 8.960 1.357 1.00 94.12 110 ASP A N 1
ATOM 878 C CA . ASP A 1 110 ? -11.210 8.660 1.434 1.00 94.12 110 ASP A CA 1
ATOM 879 C C . ASP A 1 110 ? -11.621 7.813 2.643 1.00 94.12 110 ASP A C 1
ATOM 881 O O . ASP A 1 110 ? -12.610 8.106 3.311 1.00 94.12 110 ASP A O 1
ATOM 885 N N . THR A 1 111 ? -10.862 6.759 2.954 1.00 95.88 111 THR A N 1
ATOM 886 C CA . THR A 1 111 ? -11.240 5.755 3.971 1.00 95.88 111 THR A CA 1
ATOM 887 C C . THR A 1 111 ? -10.255 5.670 5.135 1.00 95.88 111 THR A C 1
ATOM 889 O O . THR A 1 111 ? -10.612 5.212 6.224 1.00 95.88 111 THR A O 1
ATOM 892 N N . SER A 1 112 ? -9.020 6.142 4.951 1.00 95.56 112 SER A N 1
ATOM 893 C CA . SER A 1 112 ? -7.925 5.936 5.902 1.00 95.56 112 SER A CA 1
ATOM 894 C C . SER A 1 112 ? -8.159 6.546 7.271 1.00 95.56 112 SER A C 1
ATOM 896 O O . SER A 1 112 ? -7.924 5.880 8.280 1.00 95.56 112 SER A O 1
ATOM 898 N N . GLN A 1 113 ? -8.666 7.777 7.339 1.00 95.12 113 GLN A N 1
ATOM 899 C CA . GLN A 1 113 ? -8.889 8.431 8.623 1.00 95.12 113 GLN A CA 1
ATOM 900 C C . GLN A 1 113 ? -9.910 7.664 9.469 1.00 95.12 113 GLN A C 1
ATOM 902 O O . GLN A 1 113 ? -9.650 7.383 10.640 1.00 95.12 113 GLN A O 1
ATOM 907 N N . GLN A 1 114 ? -11.047 7.288 8.883 1.00 97.00 114 GLN A N 1
ATOM 908 C CA . GLN A 1 114 ? -12.077 6.537 9.595 1.00 97.00 114 GLN A CA 1
ATOM 909 C C . GLN A 1 114 ? -11.594 5.133 9.973 1.00 97.00 114 GLN A C 1
ATOM 911 O O . GLN A 1 114 ? -11.803 4.719 11.113 1.00 97.00 114 GLN A O 1
ATOM 916 N N . ALA A 1 115 ? -10.917 4.426 9.063 1.00 96.62 115 ALA A N 1
ATOM 917 C CA . ALA A 1 115 ? -10.406 3.081 9.314 1.00 96.62 115 ALA A CA 1
ATOM 918 C C . ALA A 1 115 ? -9.383 3.056 10.462 1.00 96.62 115 ALA A C 1
ATOM 920 O O . ALA A 1 115 ? -9.512 2.256 11.389 1.00 96.62 115 ALA A O 1
ATOM 921 N N . ILE A 1 116 ? -8.412 3.976 10.454 1.00 95.81 116 ILE A N 1
ATOM 922 C CA . ILE A 1 116 ? -7.379 4.070 11.497 1.00 95.81 116 ILE A CA 1
ATOM 923 C C . ILE A 1 116 ? -8.001 4.459 12.843 1.00 95.81 116 ILE A C 1
ATOM 925 O O . ILE A 1 116 ? -7.701 3.840 13.863 1.00 95.81 116 ILE A O 1
ATOM 929 N N . LEU A 1 117 ? -8.905 5.446 12.868 1.00 96.94 117 LEU A N 1
ATOM 930 C CA . LEU A 1 117 ? -9.608 5.817 14.101 1.00 96.94 117 LEU A CA 1
ATOM 931 C C . LEU A 1 117 ? -10.463 4.664 14.636 1.00 96.94 117 LEU A C 1
ATOM 933 O O . LEU A 1 117 ? -10.505 4.460 15.848 1.00 96.94 117 LEU A O 1
ATOM 937 N N . GLY A 1 118 ? -11.123 3.911 13.753 1.00 96.19 118 GLY A N 1
ATOM 938 C CA . GLY A 1 118 ? -11.871 2.704 14.095 1.00 96.19 118 GLY A CA 1
ATOM 939 C C . GLY A 1 118 ? -10.988 1.653 14.765 1.00 96.19 118 GLY A C 1
ATOM 940 O O . GLY A 1 118 ? -11.322 1.202 15.859 1.00 96.19 118 GLY A O 1
ATOM 941 N N . LEU A 1 119 ? -9.828 1.355 14.166 1.00 95.19 119 LEU A N 1
ATOM 942 C CA . LEU A 1 119 ? -8.845 0.406 14.698 1.00 95.19 119 LEU A CA 1
ATOM 943 C C . LEU A 1 119 ? -8.334 0.812 16.088 1.00 95.19 119 LEU A C 1
ATOM 945 O O . LEU A 1 119 ? -8.257 -0.021 16.991 1.00 95.19 119 LEU A O 1
ATOM 949 N N . ILE A 1 120 ? -8.022 2.099 16.286 1.00 96.81 120 ILE A N 1
ATOM 950 C CA . ILE A 1 120 ? -7.599 2.612 17.597 1.00 96.81 120 ILE A CA 1
ATOM 951 C C . ILE A 1 120 ? -8.711 2.395 18.634 1.00 96.81 120 ILE A C 1
ATOM 953 O O . ILE A 1 120 ? -8.442 1.953 19.748 1.00 96.81 120 ILE A O 1
ATOM 957 N N . ASN A 1 121 ? -9.972 2.668 18.285 1.00 96.44 121 ASN A N 1
ATOM 958 C CA . ASN A 1 121 ? -11.085 2.518 19.228 1.00 96.44 121 ASN A CA 1
ATOM 959 C C . ASN A 1 121 ? -11.374 1.066 19.592 1.00 96.44 121 ASN A C 1
ATOM 961 O O . ASN A 1 121 ? -11.778 0.818 20.727 1.00 96.44 121 ASN A O 1
ATOM 965 N N . SER A 1 122 ? -11.198 0.132 18.656 1.00 95.81 122 SE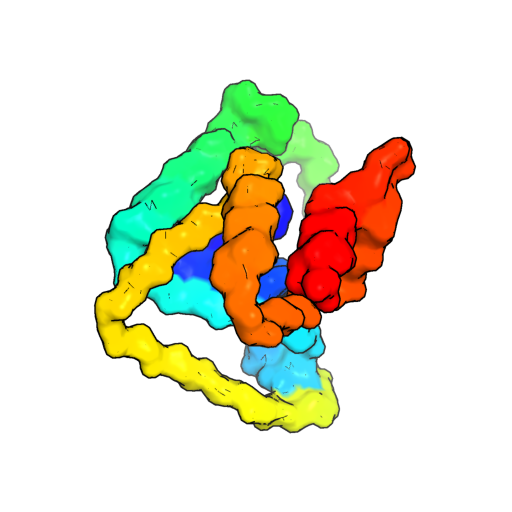R A N 1
ATOM 966 C CA . SER A 1 122 ? -11.485 -1.285 18.884 1.00 95.81 122 SER A CA 1
ATOM 967 C C . SER A 1 122 ? -10.412 -2.003 19.700 1.00 95.81 122 SER A C 1
ATOM 969 O O . SER A 1 122 ? -10.657 -3.108 20.163 1.00 95.81 122 SER A O 1
ATOM 971 N N . ALA A 1 123 ? -9.222 -1.420 19.874 1.00 96.06 123 ALA A N 1
ATOM 972 C CA . ALA A 1 123 ? -8.152 -2.056 20.637 1.00 96.06 123 ALA A CA 1
ATOM 973 C C . ALA A 1 123 ? -8.526 -2.208 22.125 1.00 96.06 123 ALA A C 1
ATOM 975 O O . ALA A 1 123 ? -8.957 -1.248 22.754 1.00 96.06 123 ALA A O 1
ATOM 976 N N . GLU A 1 124 ? -8.348 -3.388 22.714 1.00 94.75 124 GLU A N 1
ATOM 977 C CA . GLU A 1 124 ? -8.664 -3.618 24.138 1.00 94.75 124 GLU A CA 1
ATOM 978 C C . GLU A 1 124 ? -7.414 -3.732 25.016 1.00 94.75 124 GLU A C 1
ATOM 980 O O . GLU A 1 124 ? -7.446 -3.368 26.186 1.00 94.75 124 GLU A O 1
ATOM 985 N N . THR A 1 125 ? -6.303 -4.223 24.457 1.00 94.44 125 THR A N 1
ATOM 986 C CA . THR A 1 125 ? -5.081 -4.523 25.223 1.00 94.44 125 THR A CA 1
ATOM 987 C C . THR A 1 125 ? -3.897 -3.655 24.816 1.00 94.44 125 THR A C 1
ATOM 989 O O . THR A 1 125 ? -3.248 -3.060 25.671 1.00 94.44 125 THR A O 1
ATOM 992 N N . SER A 1 126 ? -3.578 -3.589 23.523 1.00 95.25 126 SER A N 1
ATOM 993 C CA . SER A 1 126 ? -2.415 -2.849 23.035 1.00 95.25 126 SER A CA 1
ATOM 994 C C . SER A 1 126 ? -2.622 -2.329 21.617 1.00 95.25 126 SER A C 1
ATOM 996 O O . SER A 1 126 ? -3.418 -2.862 20.843 1.00 95.25 126 SER A O 1
ATOM 998 N N . ILE A 1 127 ? -1.883 -1.269 21.286 1.00 95.25 127 ILE A N 1
ATOM 999 C CA . ILE A 1 127 ? -1.771 -0.718 19.936 1.00 95.25 127 ILE A CA 1
ATOM 1000 C C . ILE A 1 127 ? -0.280 -0.647 19.619 1.00 95.25 127 ILE A C 1
ATOM 1002 O O . ILE A 1 127 ? 0.465 0.066 20.289 1.00 95.25 127 ILE A O 1
ATOM 1006 N N . LEU A 1 128 ? 0.153 -1.407 18.616 1.00 95.19 128 LEU A N 1
ATOM 1007 C CA . LEU A 1 128 ? 1.524 -1.377 18.115 1.00 95.19 128 LEU A CA 1
ATOM 1008 C C . LEU A 1 128 ? 1.560 -0.493 16.871 1.00 95.19 128 LEU A C 1
ATOM 1010 O O . LEU A 1 128 ? 0.747 -0.670 15.965 1.00 95.19 128 LEU A O 1
ATOM 1014 N N . ILE A 1 129 ? 2.476 0.473 16.844 1.00 93.94 129 ILE A N 1
ATOM 1015 C CA . ILE A 1 129 ? 2.580 1.453 15.762 1.00 93.94 129 ILE A CA 1
ATOM 1016 C C . ILE A 1 129 ? 3.999 1.423 15.218 1.00 93.94 129 ILE A C 1
ATOM 1018 O O . ILE A 1 129 ? 4.953 1.676 15.949 1.00 93.94 129 ILE A O 1
ATOM 1022 N N . GLU A 1 130 ? 4.115 1.171 13.920 1.00 93.31 130 GLU A N 1
ATOM 1023 C CA . GLU A 1 130 ? 5.346 1.333 13.157 1.00 93.31 130 GLU A CA 1
ATOM 1024 C C . GLU A 1 130 ? 5.097 2.386 12.075 1.00 93.31 130 GLU A C 1
ATOM 1026 O O . GLU A 1 130 ? 4.343 2.169 11.127 1.00 93.31 130 GLU A O 1
ATOM 1031 N N . GLN A 1 131 ? 5.677 3.572 12.254 1.00 92.62 131 GLN A N 1
ATOM 1032 C CA . GLN A 1 131 ? 5.609 4.677 11.302 1.00 92.62 131 GLN A CA 1
ATOM 1033 C C . GLN A 1 131 ? 6.947 5.404 11.277 1.00 92.62 131 GLN A C 1
ATOM 1035 O O . GLN A 1 131 ? 7.636 5.478 12.293 1.00 92.62 131 GLN A O 1
ATOM 1040 N N . LEU A 1 132 ? 7.286 5.992 10.129 1.00 91.81 132 LEU A N 1
ATOM 1041 C CA . LEU A 1 132 ? 8.485 6.818 10.017 1.00 91.81 132 LEU A CA 1
ATOM 1042 C C . LEU A 1 132 ? 8.362 8.099 10.858 1.00 91.81 132 LEU A C 1
ATOM 1044 O O . LEU A 1 132 ? 9.306 8.475 11.547 1.00 91.81 132 LEU A O 1
ATOM 1048 N N . TYR A 1 133 ? 7.188 8.740 10.833 1.00 92.88 133 TYR A N 1
ATOM 1049 C CA . TYR A 1 133 ? 6.889 9.940 11.612 1.00 92.88 133 TYR A CA 1
ATOM 1050 C C . TYR A 1 133 ? 5.438 9.950 12.084 1.00 92.88 133 TYR A C 1
ATOM 1052 O O . TYR A 1 133 ? 4.536 9.539 11.355 1.00 92.88 133 TYR A O 1
ATOM 1060 N N . ILE A 1 134 ? 5.217 10.522 13.267 1.00 93.19 134 ILE A N 1
ATOM 1061 C CA . ILE A 1 134 ? 3.900 10.913 13.764 1.00 93.19 134 ILE A CA 1
ATOM 1062 C C . ILE A 1 134 ? 3.995 12.332 14.326 1.00 93.19 134 ILE A C 1
ATOM 1064 O O . ILE A 1 134 ? 4.846 12.630 15.163 1.00 93.19 134 ILE A O 1
ATOM 1068 N N . TYR A 1 135 ? 3.135 13.227 13.846 1.00 94.62 135 TYR A N 1
ATOM 1069 C CA . TYR A 1 135 ? 3.124 14.627 14.267 1.00 94.62 135 TYR A CA 1
ATOM 1070 C C . TYR A 1 135 ? 1.914 14.901 15.152 1.00 94.62 135 TYR A C 1
ATOM 1072 O O . TYR A 1 135 ? 0.793 14.523 14.803 1.00 94.62 135 TYR A O 1
ATOM 1080 N N . LYS A 1 136 ? 2.141 15.588 16.281 1.00 94.69 136 LYS A N 1
ATOM 1081 C CA . LYS A 1 136 ? 1.067 16.039 17.178 1.00 94.69 136 LYS A CA 1
ATOM 1082 C C . LYS A 1 136 ? 0.119 16.993 16.467 1.00 94.69 136 LYS A C 1
ATOM 1084 O O . LYS A 1 136 ? -1.084 16.869 16.637 1.00 94.69 136 LYS A O 1
ATOM 1089 N N . ASP A 1 137 ? 0.661 17.921 15.687 1.00 95.81 137 ASP A N 1
ATOM 1090 C CA . ASP A 1 137 ? -0.095 19.009 15.080 1.00 95.81 137 ASP A CA 1
ATOM 1091 C C . ASP A 1 137 ? -0.162 18.819 13.560 1.00 95.81 137 ASP A C 1
ATOM 1093 O O . ASP A 1 137 ? 0.854 18.649 12.884 1.00 95.81 137 ASP A O 1
ATOM 1097 N N . TRP A 1 138 ? -1.378 18.830 13.019 1.00 92.12 138 TRP A N 1
ATOM 1098 C CA . TRP A 1 138 ? -1.674 18.858 11.593 1.00 92.12 138 TRP A CA 1
ATOM 1099 C C . TRP A 1 138 ? -2.147 20.258 11.221 1.00 92.12 138 TRP A C 1
ATOM 1101 O O . TRP A 1 138 ? -3.295 20.629 11.468 1.00 92.12 138 TRP A O 1
ATOM 1111 N N . LYS A 1 139 ? -1.257 21.048 10.611 1.00 90.12 139 LYS A N 1
ATOM 1112 C CA . LYS A 1 139 ? -1.486 22.474 10.333 1.00 90.12 139 LYS A CA 1
ATOM 1113 C C . LYS A 1 139 ? -1.896 23.218 11.615 1.00 90.12 139 LYS A C 1
ATOM 1115 O O . LYS A 1 139 ? -1.040 23.504 12.441 1.00 90.12 139 LYS A O 1
ATOM 1120 N N . ASN A 1 140 ? -3.191 23.487 11.784 1.00 93.38 140 ASN A N 1
ATOM 1121 C CA . ASN A 1 140 ? -3.747 24.285 12.879 1.00 93.38 140 ASN A CA 1
ATOM 1122 C C . ASN A 1 140 ? -4.545 23.451 13.897 1.00 93.38 140 ASN A C 1
ATOM 1124 O O . ASN A 1 140 ? -5.137 24.020 14.811 1.00 93.38 140 ASN A O 1
ATOM 1128 N N . THR A 1 141 ? -4.615 22.129 13.734 1.00 94.88 141 THR A N 1
ATOM 1129 C CA . THR A 1 141 ? -5.373 21.233 14.618 1.00 94.88 141 THR A CA 1
ATOM 1130 C C . THR A 1 141 ? -4.477 20.130 15.158 1.00 94.88 141 THR A C 1
ATOM 1132 O O . THR A 1 141 ? -3.485 19.767 14.531 1.00 94.88 141 THR A O 1
ATOM 1135 N N . ILE A 1 142 ? -4.838 19.544 16.297 1.00 95.62 142 ILE A N 1
ATOM 1136 C CA . ILE A 1 142 ? -4.182 18.319 16.761 1.00 95.62 142 ILE A CA 1
ATOM 1137 C C . ILE A 1 142 ? -4.515 17.190 15.775 1.00 95.62 142 ILE A C 1
ATOM 1139 O O . ILE A 1 142 ? -5.619 17.123 15.233 1.00 95.62 142 ILE A O 1
ATOM 1143 N N . SER A 1 143 ? -3.544 16.317 15.516 1.00 95.94 143 SER A N 1
ATOM 1144 C CA . SER A 1 143 ? -3.732 15.104 14.731 1.00 95.94 143 SER A CA 1
ATOM 1145 C C . SER A 1 143 ? -4.844 14.258 15.357 1.00 95.94 143 SER A C 1
ATOM 1147 O O . SER A 1 143 ? -4.719 13.868 16.525 1.00 95.94 143 SER A O 1
ATOM 1149 N N . PRO A 1 144 ? -5.900 13.911 14.600 1.00 95.56 144 PRO A N 1
ATOM 1150 C CA . PRO A 1 144 ? -6.992 13.097 15.123 1.00 95.56 144 PRO A CA 1
ATOM 1151 C C . PRO A 1 144 ? -6.497 11.718 15.577 1.00 95.56 144 PRO A C 1
ATOM 1153 O O . PRO A 1 144 ? -7.060 11.131 16.499 1.00 95.56 144 PRO A O 1
ATOM 1156 N N . PHE A 1 145 ? -5.416 11.207 14.977 1.00 95.94 145 PHE A N 1
ATOM 1157 C CA . PHE A 1 145 ? -4.801 9.948 15.393 1.00 95.94 145 PHE A CA 1
ATOM 1158 C C . PHE A 1 145 ? -4.094 10.084 16.742 1.00 95.94 145 PHE A C 1
ATOM 1160 O O . PHE A 1 145 ? -4.323 9.264 17.625 1.00 95.94 145 PHE A O 1
ATOM 1167 N N . VAL A 1 146 ? -3.283 11.132 16.933 1.00 95.94 146 VAL A N 1
ATOM 1168 C CA . VAL A 1 146 ? -2.565 11.362 18.201 1.00 95.94 146 VAL A CA 1
ATOM 1169 C C . VAL A 1 146 ? -3.545 11.619 19.338 1.00 95.94 146 VAL A C 1
ATOM 1171 O O . VAL A 1 146 ? -3.433 10.999 20.393 1.00 95.94 146 VAL A O 1
ATOM 1174 N N . GLU A 1 147 ? -4.536 12.484 19.114 1.00 96.38 147 GLU A N 1
ATOM 1175 C CA . GLU A 1 147 ? -5.587 12.745 20.096 1.00 96.38 147 GLU A CA 1
ATOM 1176 C C . GLU A 1 147 ? -6.305 11.449 20.493 1.00 96.38 147 GLU A C 1
ATOM 1178 O O . GLU A 1 147 ? -6.503 11.180 21.683 1.00 96.38 147 GLU A O 1
ATOM 1183 N N . ARG A 1 148 ? -6.653 10.604 19.511 1.00 96.44 148 ARG A N 1
ATOM 1184 C CA . ARG A 1 148 ? -7.355 9.356 19.803 1.00 96.44 148 ARG A CA 1
ATOM 1185 C C . ARG A 1 148 ? -6.491 8.353 20.554 1.00 96.44 148 ARG A C 1
ATOM 1187 O O . ARG A 1 148 ? -6.995 7.733 21.486 1.00 96.44 148 ARG A O 1
ATOM 1194 N N . LEU A 1 149 ? -5.217 8.220 20.195 1.00 96.31 149 LEU A N 1
ATOM 1195 C CA . LEU A 1 149 ? -4.272 7.347 20.895 1.00 96.31 149 LEU A CA 1
ATOM 1196 C C . LEU A 1 149 ? -4.124 7.744 22.369 1.00 96.31 149 LEU A C 1
ATOM 1198 O O . LEU A 1 149 ? -4.222 6.883 23.238 1.00 96.31 149 LEU A O 1
ATOM 1202 N N . VAL A 1 150 ? -3.978 9.043 22.657 1.00 95.19 150 VAL A N 1
ATOM 1203 C CA . VAL A 1 150 ? -3.878 9.561 24.035 1.00 95.19 150 VAL A CA 1
ATOM 1204 C C . VAL A 1 150 ? -5.158 9.320 24.835 1.00 95.19 150 VAL A C 1
ATOM 1206 O O . VAL A 1 150 ? -5.106 9.043 26.031 1.00 95.19 150 VAL A O 1
ATOM 1209 N N . ASN A 1 151 ? -6.327 9.429 24.203 1.00 94.56 151 ASN A N 1
ATOM 1210 C CA . ASN A 1 151 ? -7.587 9.129 24.881 1.00 94.56 151 ASN A CA 1
ATOM 1211 C C . ASN A 1 151 ? -7.776 7.630 25.119 1.00 94.56 151 ASN A C 1
ATOM 1213 O O . ASN A 1 151 ? -8.353 7.260 26.132 1.00 94.56 151 ASN A O 1
ATOM 1217 N N . LYS A 1 152 ? -7.278 6.781 24.216 1.00 94.06 152 LYS A N 1
ATOM 1218 C CA . LYS A 1 152 ? -7.381 5.323 24.319 1.00 94.06 152 LYS A CA 1
ATOM 1219 C C . LYS A 1 152 ? -6.416 4.717 25.342 1.00 94.06 152 LYS A C 1
ATOM 1221 O O . LYS A 1 152 ? -6.668 3.622 25.82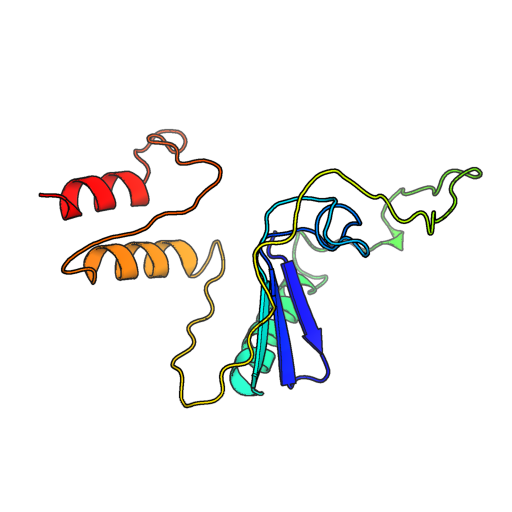5 1.00 94.06 152 LYS A O 1
ATOM 1226 N N . SER A 1 153 ? -5.326 5.414 25.665 1.00 90.00 153 SER A N 1
ATOM 1227 C CA . SER A 1 153 ? -4.371 4.990 26.695 1.00 90.00 153 SER A CA 1
ATOM 1228 C C . SER A 1 153 ? -4.819 5.286 28.131 1.00 90.00 153 SER A C 1
ATOM 1230 O O . SER A 1 153 ? -4.094 4.939 29.060 1.00 90.00 153 SER A O 1
ATOM 1232 N N . LYS A 1 154 ? -5.935 6.002 28.311 1.00 82.25 154 LYS A N 1
ATOM 1233 C CA . LYS A 1 154 ? -6.544 6.281 29.618 1.00 82.25 154 LYS A CA 1
ATOM 1234 C C . LYS A 1 154 ? -7.540 5.185 29.965 1.00 82.25 154 LYS A C 1
ATOM 1236 O O . LYS A 1 154 ? -7.581 4.827 31.159 1.00 82.25 154 LYS A O 1
#

Secondary structure (DSSP, 8-state):
---EEEETTTEEEEESS-SSTTTS-SSTTSS----EEEEE-HHHHHHHHHHHHHHH-TTSTT---GGGS--PPPTT-----PPP--S-----------S--------TTTTHHHHHHHHHHH-SS------S---SEETTEE-HHHHHHHHHT-

Foldseek 3Di:
DWDWDADPLFKIKGKPDDPDCQRDAPEPQHHDDIDMDIGGGNVVSVVVVVVVVVCCDCPDPNHDDPVPDPDDDPPPDDDDPDHDHHHHDDDDDDDDDDDDDDDDDADPPPRPVVVLLVVLVPDDDDDDDDDPDDDQDDPPHGDPNVVSNVVSVD